Protein AF-A0A1G0XD42-F1 (afdb_monomer)

Foldseek 3Di:
DDDPPVDDDDPPCVVCVVVVHRLEAEDEDQDCPDPVNVVVCVVVCVVSVVVVHHYDYHHPVDDPPPD

Sequence (67 aa):
MVSKEPHYETNILARNFVKRKSNLMGLILRDITDEFFTEIIQGVDEITFKHGYYNIFISSHEYRTLV

Radius of gyration: 18.05 Å; Cα contacts (8 Å, |Δi|>4): 57; chains: 1; bounding box: 56×22×43 Å

Mean predicted aligned error: 8.56 Å

pLDDT: mean 82.8, std 14.55, range [42.53, 96.81]

Solvent-accessible surface area (backbone atoms only — not comparable to full-atom values): 4325 Å² total; per-residue (Å²): 142,79,83,83,63,95,77,80,75,82,57,62,65,61,54,23,55,77,67,74,4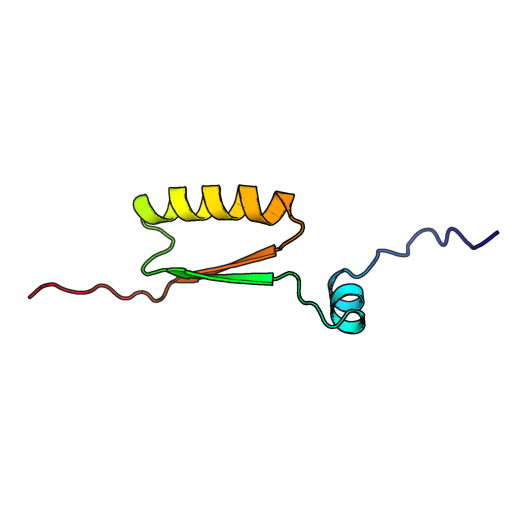2,83,50,64,46,79,46,82,40,51,46,68,82,42,73,77,44,41,58,51,51,51,56,49,49,58,56,39,46,78,73,68,33,46,79,44,82,41,60,68,70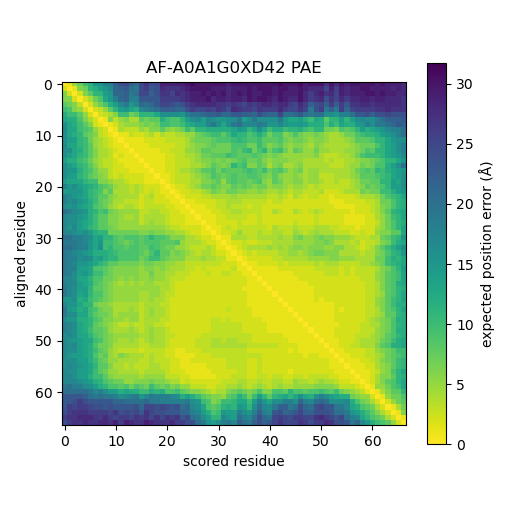,62,78,81,76,89,122

Secondary structure (DSSP, 8-state):
-----TT----HHHHHHHTT---EEEEEES-SSSHHHHHHHHHHHHHHHHTT-EEEEEE--------

Nearest PDB structures (foldseek):
  1zvv-assembly2_G-3  TM=8.704E-01  e=2.900E-03  Bacillus subtilis
  1rzr-assembly1_G  TM=8.293E-01  e=2.353E-03  Priestia megaterium
  1jft-assembly1_A-2  TM=8.833E-01  e=5.061E-03  Escherichia coli
  2pua-assembly1_A  TM=8.832E-01  e=7.169E-03  Escherichia coli
  1jfs-assembly1_A-2  TM=8.781E-01  e=8.834E-03  Escherichia coli

Structure (mmCIF, N/CA/C/O backbone):
data_AF-A0A1G0XD42-F1
#
_entry.id   AF-A0A1G0XD42-F1
#
loop_
_atom_site.group_PDB
_atom_site.id
_atom_site.type_symbol
_atom_site.label_atom_id
_atom_site.label_alt_id
_atom_site.label_comp_id
_atom_site.label_asym_id
_atom_site.label_entity_id
_atom_site.label_seq_id
_atom_site.pdbx_PDB_ins_code
_atom_site.Cartn_x
_atom_site.Cartn_y
_atom_site.Cartn_z
_atom_site.occupancy
_atom_site.B_iso_or_equiv
_atom_site.auth_seq_id
_atom_site.auth_comp_id
_atom_site.auth_asym_id
_atom_site.auth_atom_id
_atom_site.pdbx_PDB_model_num
ATOM 1 N N . MET A 1 1 ? -29.838 3.195 23.515 1.00 42.53 1 MET A N 1
ATOM 2 C CA . MET A 1 1 ? -29.400 4.606 23.532 1.00 42.53 1 MET A CA 1
ATOM 3 C C . MET A 1 1 ? -27.908 4.619 23.809 1.00 42.53 1 MET A C 1
ATOM 5 O O . MET A 1 1 ? -27.530 4.335 24.931 1.00 42.53 1 MET A O 1
ATOM 9 N N . VAL A 1 2 ? -27.063 4.861 22.809 1.00 46.38 2 VAL A N 1
ATOM 10 C CA . VAL A 1 2 ? -25.650 5.200 23.035 1.00 46.38 2 VAL A CA 1
ATOM 11 C C . VAL A 1 2 ? -25.331 6.377 22.127 1.00 46.38 2 VAL A C 1
ATOM 13 O O . VAL A 1 2 ? -25.741 6.410 20.968 1.00 46.38 2 VAL A O 1
ATOM 16 N N . SER A 1 3 ? -24.722 7.370 22.760 1.00 46.47 3 SER A N 1
ATOM 17 C CA . SER A 1 3 ? -24.508 8.737 22.317 1.00 46.47 3 SER A CA 1
ATOM 18 C C . SER A 1 3 ? -23.950 8.826 20.896 1.00 46.47 3 SER A C 1
ATOM 20 O O . SER A 1 3 ? -22.882 8.293 20.603 1.00 46.47 3 SER A O 1
ATOM 22 N N . LYS A 1 4 ? -24.661 9.546 20.022 1.00 54.12 4 LYS A N 1
ATOM 23 C CA . LYS A 1 4 ? -24.061 10.188 18.850 1.00 54.12 4 LYS A CA 1
ATOM 24 C C . LYS A 1 4 ? -23.273 11.391 19.366 1.00 54.12 4 LYS A C 1
ATOM 26 O O . LYS A 1 4 ? -23.766 12.514 19.314 1.00 54.12 4 LYS A O 1
ATOM 31 N N . GLU A 1 5 ? -22.083 11.159 19.913 1.00 63.00 5 GLU A N 1
ATOM 32 C CA . GLU A 1 5 ? -21.121 12.251 20.046 1.00 63.00 5 GLU A CA 1
ATOM 33 C C . GLU A 1 5 ? -20.752 12.699 18.627 1.00 63.00 5 GLU A C 1
ATOM 35 O O . GLU A 1 5 ? -20.340 11.860 17.821 1.00 63.00 5 GLU A O 1
ATOM 40 N N . PRO A 1 6 ? -20.943 13.977 18.265 1.00 61.38 6 PRO A N 1
ATOM 41 C CA . PRO A 1 6 ? -20.930 14.378 16.863 1.00 61.38 6 PRO A CA 1
ATOM 42 C C . PRO A 1 6 ? -19.567 14.261 16.158 1.00 61.38 6 PRO A C 1
ATOM 44 O O . PRO A 1 6 ? -19.523 14.507 14.956 1.00 61.38 6 PRO A O 1
ATOM 47 N N . HIS A 1 7 ? -18.473 13.871 16.830 1.00 60.31 7 HIS A N 1
ATOM 48 C CA . HIS A 1 7 ? -17.106 13.914 16.275 1.00 60.31 7 HIS A CA 1
ATOM 49 C C . HIS A 1 7 ? -16.251 12.655 16.530 1.00 60.31 7 HIS A C 1
ATOM 51 O O . HIS A 1 7 ? -15.025 12.726 16.460 1.00 60.31 7 HIS A O 1
ATOM 57 N N . TYR A 1 8 ? -16.846 11.490 16.816 1.00 67.88 8 TYR A N 1
ATOM 58 C CA . TYR A 1 8 ? -16.053 10.256 16.899 1.00 67.88 8 TYR A CA 1
ATOM 59 C C . TYR A 1 8 ? -15.737 9.710 15.498 1.00 67.88 8 TYR A C 1
ATOM 61 O O . TYR A 1 8 ? -16.482 8.897 14.944 1.00 67.88 8 TYR A O 1
ATOM 69 N N . GLU A 1 9 ? -14.619 10.140 14.916 1.00 74.62 9 GLU A N 1
ATOM 70 C CA . GLU A 1 9 ? -14.052 9.466 13.749 1.00 74.62 9 GLU A CA 1
ATOM 71 C C . GLU A 1 9 ? -13.335 8.183 14.179 1.00 74.62 9 GLU A C 1
ATOM 73 O O . GLU A 1 9 ? -12.465 8.170 15.054 1.00 74.62 9 GLU A O 1
ATOM 78 N N . THR A 1 10 ? -13.706 7.061 13.561 1.00 73.00 10 THR A N 1
ATOM 79 C CA . THR A 1 10 ? -13.079 5.776 13.874 1.00 73.00 10 THR A CA 1
ATOM 80 C C . THR A 1 10 ? -11.642 5.767 13.369 1.00 73.00 10 THR A C 1
ATOM 82 O O . THR A 1 10 ? -11.404 5.699 12.165 1.00 73.00 10 THR A O 1
ATOM 85 N N . ASN A 1 11 ? -10.675 5.725 14.287 1.00 83.75 11 ASN A N 1
ATOM 86 C CA . ASN A 1 11 ? -9.279 5.514 13.928 1.00 83.75 11 ASN A CA 1
ATOM 87 C C . ASN A 1 11 ? -9.078 4.071 13.428 1.00 83.75 11 ASN A C 1
ATOM 89 O O . ASN A 1 11 ? -9.030 3.107 14.202 1.00 83.75 11 ASN A O 1
ATOM 93 N N . ILE A 1 12 ? -8.966 3.927 12.107 1.00 82.50 12 ILE A N 1
ATOM 94 C CA . ILE A 1 12 ? -8.806 2.638 11.426 1.00 82.50 12 ILE A CA 1
ATOM 95 C C . ILE A 1 12 ? -7.530 1.924 11.890 1.00 82.50 12 ILE A C 1
ATOM 97 O O . ILE A 1 12 ? -7.566 0.711 12.102 1.00 82.50 12 ILE A O 1
ATOM 101 N N . LEU A 1 13 ? -6.439 2.660 12.128 1.00 81.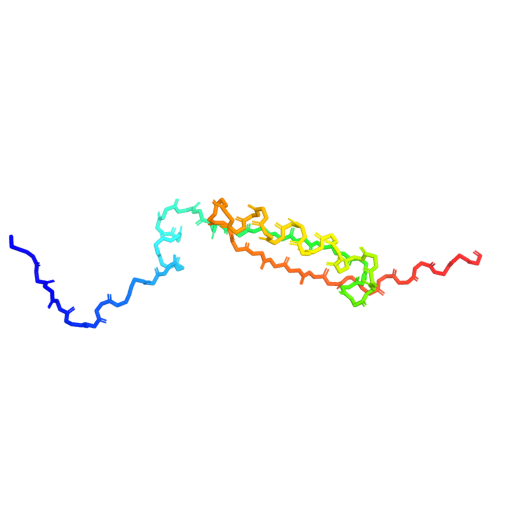94 13 LEU A N 1
ATOM 102 C CA . LEU A 1 13 ? -5.170 2.105 12.605 1.00 81.94 13 LEU A CA 1
ATOM 103 C C . LEU A 1 13 ? -5.308 1.531 14.018 1.00 81.94 13 LEU A C 1
ATOM 105 O O . LEU A 1 13 ? -4.891 0.401 14.259 1.00 81.94 13 LEU A O 1
ATOM 109 N N . ALA A 1 14 ? -5.959 2.254 14.934 1.00 84.44 14 ALA A N 1
ATOM 110 C CA . ALA A 1 14 ? -6.200 1.774 16.297 1.00 84.44 14 ALA A CA 1
ATOM 111 C C . ALA A 1 14 ? -7.095 0.522 16.309 1.00 84.44 14 ALA A C 1
ATOM 113 O O . ALA A 1 14 ? -6.817 -0.452 17.012 1.00 84.44 14 ALA A O 1
ATOM 114 N N . ARG A 1 15 ? -8.140 0.500 15.471 1.00 84.56 15 ARG A N 1
ATOM 115 C CA . ARG A 1 15 ? -9.023 -0.664 15.307 1.00 84.56 15 ARG A CA 1
ATOM 116 C C . ARG A 1 15 ? -8.265 -1.887 14.785 1.00 84.56 15 ARG A C 1
ATOM 118 O O . ARG A 1 15 ? -8.476 -2.997 15.271 1.00 84.56 15 ARG A O 1
ATOM 125 N N . ASN A 1 16 ? -7.401 -1.684 13.798 1.00 87.69 16 ASN A N 1
ATOM 126 C CA . ASN A 1 16 ? -6.552 -2.713 13.205 1.00 87.69 16 ASN A CA 1
ATOM 127 C 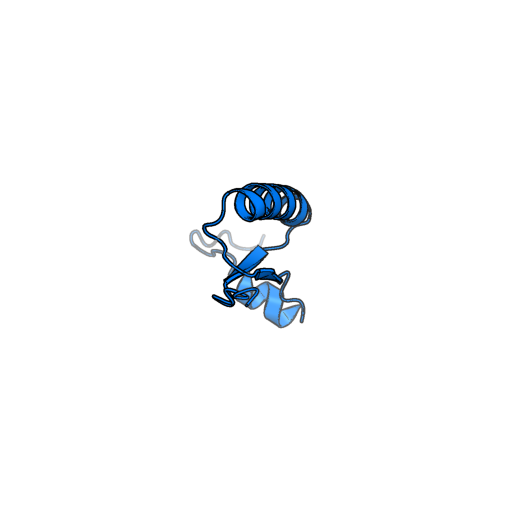C . ASN A 1 16 ? -5.511 -3.235 14.213 1.00 87.69 16 ASN A C 1
ATOM 129 O O . ASN A 1 16 ? -5.328 -4.447 14.344 1.00 87.69 16 ASN A O 1
ATOM 133 N N . PHE A 1 17 ? -4.919 -2.340 15.009 1.00 87.06 17 PHE A N 1
ATOM 134 C CA . PHE A 1 17 ? -3.978 -2.672 16.079 1.00 87.06 17 PHE A CA 1
ATOM 135 C C . PHE A 1 17 ? -4.607 -3.574 17.151 1.00 87.06 17 PHE A C 1
ATOM 137 O O . PHE A 1 17 ? -4.074 -4.644 17.441 1.00 87.06 17 PHE A O 1
ATOM 144 N N . VAL A 1 18 ? -5.789 -3.214 17.669 1.00 91.38 18 VAL A N 1
ATOM 145 C CA . VAL A 1 18 ? -6.531 -4.047 18.638 1.00 91.38 18 VAL A CA 1
ATOM 146 C C . VAL A 1 18 ? -6.884 -5.413 18.044 1.00 91.38 18 VAL A C 1
ATOM 148 O O . VAL A 1 18 ? -6.746 -6.438 18.709 1.00 91.38 18 VAL A O 1
ATOM 151 N N . LYS A 1 19 ? -7.286 -5.450 16.767 1.00 90.00 19 LYS A N 1
ATOM 152 C CA . LYS A 1 19 ? -7.574 -6.694 16.035 1.00 90.00 19 LYS A CA 1
ATOM 153 C C . LYS A 1 19 ? -6.321 -7.500 15.670 1.00 90.00 19 LYS A C 1
ATOM 155 O O . LYS A 1 19 ? -6.471 -8.588 15.118 1.00 90.00 19 LYS A O 1
ATOM 160 N N . ARG A 1 20 ? -5.115 -6.983 15.946 1.00 88.94 20 ARG A N 1
ATOM 161 C CA . ARG A 1 20 ? -3.817 -7.557 15.549 1.00 88.94 20 ARG A CA 1
ATOM 162 C C . ARG A 1 20 ? -3.741 -7.886 14.053 1.00 88.94 20 ARG A C 1
ATOM 164 O O . ARG A 1 20 ? -3.148 -8.884 13.655 1.00 88.94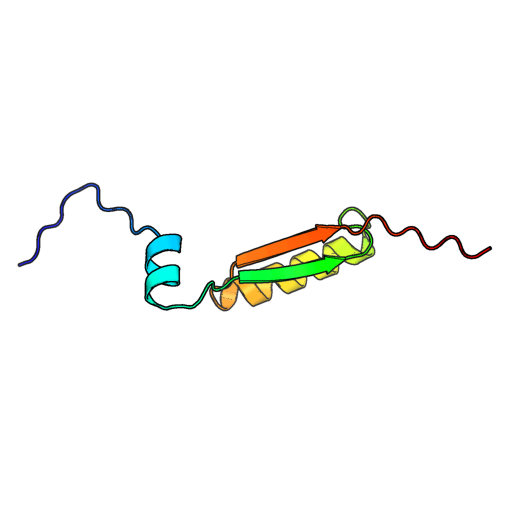 20 ARG A O 1
ATOM 171 N N . LYS A 1 21 ? -4.368 -7.056 13.218 1.00 90.31 21 LYS A N 1
ATOM 172 C CA . LYS A 1 21 ? -4.376 -7.187 11.756 1.00 90.31 21 LYS A CA 1
ATOM 173 C C . LYS A 1 21 ? -4.118 -5.822 11.146 1.00 90.31 21 LYS A C 1
ATOM 175 O O . LYS A 1 21 ? -4.905 -4.917 11.379 1.00 90.31 21 LYS A O 1
ATOM 180 N N . SER A 1 22 ? -3.056 -5.676 10.358 1.00 88.94 22 SER A N 1
ATOM 181 C CA . SER A 1 22 ? -2.727 -4.409 9.689 1.00 88.94 22 SER A CA 1
ATOM 182 C C . SER A 1 22 ? -3.684 -4.080 8.540 1.00 88.94 22 SER A C 1
ATOM 184 O O . SER A 1 22 ? -3.963 -2.906 8.310 1.00 88.94 22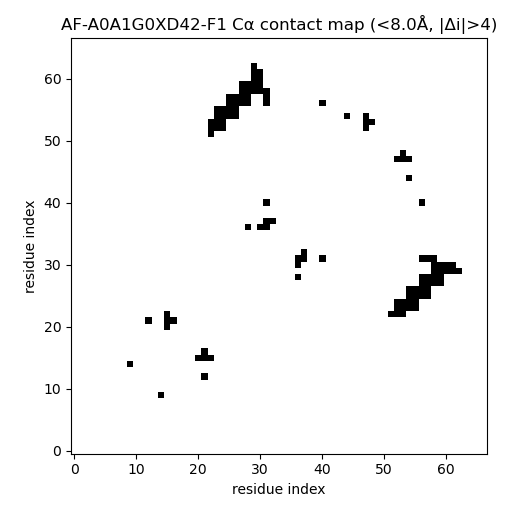 SER A O 1
ATOM 186 N N . ASN A 1 23 ? -4.198 -5.111 7.853 1.00 91.50 23 ASN A N 1
ATOM 187 C CA . ASN A 1 23 ? -4.888 -5.006 6.560 1.00 91.50 23 ASN A CA 1
ATOM 188 C C . ASN A 1 23 ? -4.050 -4.226 5.536 1.00 91.50 23 ASN A C 1
ATOM 190 O O . ASN A 1 23 ? -4.569 -3.413 4.781 1.00 91.50 23 ASN A O 1
ATOM 194 N N . LEU A 1 24 ? -2.739 -4.459 5.563 1.00 93.06 24 LEU A N 1
ATOM 195 C CA . LEU A 1 24 ? -1.752 -3.788 4.732 1.00 93.06 24 LEU A CA 1
ATOM 196 C C . LEU A 1 24 ? -1.051 -4.825 3.855 1.00 93.06 24 LEU A C 1
ATOM 198 O O . LEU A 1 24 ? -0.575 -5.832 4.382 1.00 93.06 24 LEU A O 1
ATOM 202 N N . MET A 1 25 ? -0.967 -4.577 2.553 1.00 93.88 25 MET A N 1
ATOM 203 C CA . MET A 1 25 ? -0.170 -5.361 1.614 1.00 93.88 25 MET A CA 1
ATOM 204 C C . MET A 1 25 ? 0.992 -4.526 1.085 1.00 93.88 25 MET A C 1
ATOM 206 O O . MET A 1 25 ? 0.799 -3.430 0.575 1.00 93.88 25 MET A O 1
ATOM 210 N N . GLY A 1 26 ? 2.214 -5.034 1.241 1.00 92.75 26 GLY A N 1
ATOM 211 C CA . GLY A 1 26 ? 3.418 -4.404 0.707 1.00 92.75 26 GLY A CA 1
ATOM 212 C C . GLY A 1 26 ? 3.827 -5.059 -0.607 1.00 92.75 26 GLY A C 1
ATOM 213 O O . GLY A 1 26 ? 3.984 -6.278 -0.648 1.00 92.75 26 GLY A O 1
ATOM 214 N N . LEU A 1 27 ? 4.028 -4.260 -1.651 1.00 92.25 27 LEU A N 1
ATOM 215 C CA . LEU A 1 27 ? 4.550 -4.697 -2.940 1.00 92.25 27 LEU A CA 1
ATOM 216 C C . LEU A 1 27 ? 5.877 -3.982 -3.214 1.00 92.25 27 LEU A C 1
ATOM 218 O O . LEU A 1 27 ? 5.928 -2.756 -3.309 1.00 92.25 27 LEU A O 1
ATOM 222 N N . ILE A 1 28 ? 6.954 -4.761 -3.325 1.00 91.62 28 ILE A N 1
ATOM 223 C CA . ILE A 1 28 ? 8.286 -4.259 -3.672 1.00 91.62 28 ILE A CA 1
ATOM 224 C C . ILE A 1 28 ? 8.507 -4.525 -5.157 1.00 91.62 28 ILE A C 1
ATOM 226 O O . ILE A 1 28 ? 8.423 -5.667 -5.609 1.00 91.62 28 ILE A O 1
ATOM 230 N N . LEU A 1 29 ? 8.772 -3.462 -5.903 1.00 88.50 29 LEU A N 1
ATOM 231 C CA . LEU A 1 29 ? 8.944 -3.455 -7.349 1.00 88.50 29 LEU A CA 1
ATOM 232 C C . LEU A 1 29 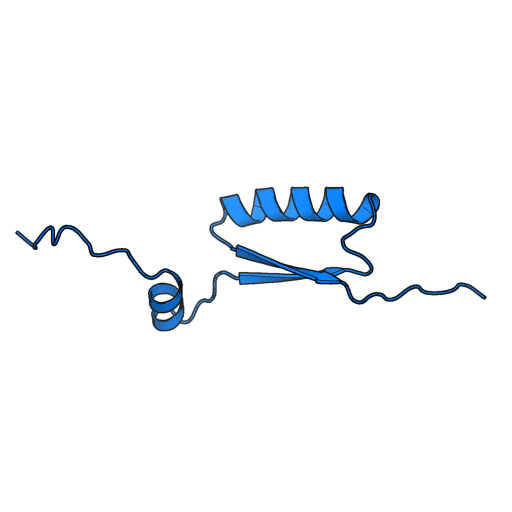? 10.305 -2.870 -7.702 1.00 88.50 29 LEU A C 1
ATOM 234 O O . LEU A 1 29 ? 10.928 -2.185 -6.895 1.00 88.50 29 LEU A O 1
ATOM 238 N N . ARG A 1 30 ? 10.761 -3.134 -8.925 1.00 86.06 30 ARG A N 1
ATOM 239 C CA . ARG A 1 30 ? 12.044 -2.620 -9.410 1.00 86.06 30 ARG A CA 1
ATOM 240 C C . ARG A 1 30 ? 12.021 -1.102 -9.562 1.00 86.06 30 ARG A C 1
ATOM 242 O O . ARG A 1 30 ? 12.918 -0.426 -9.070 1.00 86.06 30 ARG A O 1
ATOM 249 N N . ASP A 1 31 ? 10.994 -0.609 -10.243 1.00 85.31 31 ASP A N 1
ATOM 250 C CA . ASP A 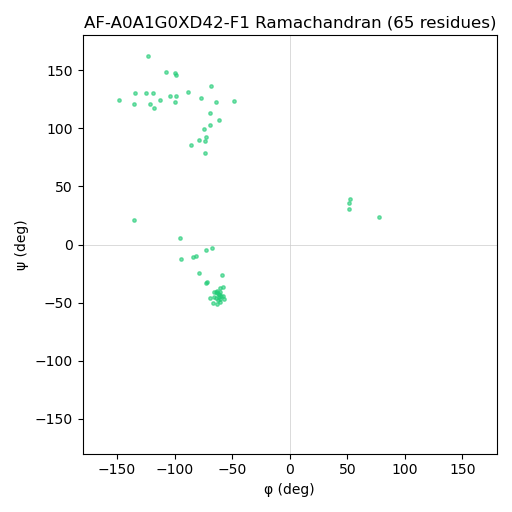1 31 ? 10.727 0.807 -10.448 1.00 85.31 31 ASP A CA 1
ATOM 251 C C . ASP A 1 31 ? 9.211 0.998 -10.529 1.00 85.31 31 ASP A C 1
ATOM 253 O O . ASP A 1 31 ? 8.541 0.334 -11.313 1.00 85.31 31 ASP A O 1
ATOM 257 N N . ILE A 1 32 ? 8.655 1.862 -9.684 1.00 85.12 32 ILE A N 1
ATOM 258 C CA . ILE A 1 32 ? 7.210 2.139 -9.667 1.00 85.12 32 ILE A CA 1
ATOM 259 C C . ILE A 1 32 ? 6.792 3.136 -10.753 1.00 85.12 32 ILE A C 1
ATOM 261 O O . ILE A 1 32 ? 5.601 3.353 -10.943 1.00 85.12 32 ILE A O 1
ATOM 265 N N . THR A 1 33 ? 7.760 3.774 -11.417 1.00 83.12 33 THR A N 1
ATOM 266 C CA . THR A 1 33 ? 7.523 4.781 -12.459 1.00 83.12 33 THR A CA 1
ATOM 267 C C . THR A 1 33 ? 7.540 4.197 -13.869 1.00 83.12 33 THR A C 1
ATOM 269 O O . THR A 1 33 ? 7.105 4.857 -14.808 1.00 83.12 33 THR A O 1
ATOM 272 N N . ASP A 1 34 ? 8.009 2.957 -14.017 1.00 86.06 34 ASP A N 1
ATOM 273 C CA . ASP A 1 34 ? 7.991 2.234 -15.284 1.00 86.06 34 ASP A CA 1
ATOM 274 C C . ASP A 1 34 ? 6.542 1.893 -15.683 1.00 86.06 34 ASP A C 1
ATOM 276 O O . ASP A 1 34 ? 5.727 1.456 -14.855 1.00 86.06 34 ASP A O 1
ATOM 280 N N . GLU A 1 35 ? 6.210 2.093 -16.960 1.00 86.12 35 GLU A N 1
ATOM 281 C CA . GLU A 1 35 ? 4.866 1.861 -17.500 1.00 86.12 35 GLU A CA 1
ATOM 282 C C . GLU A 1 35 ? 4.402 0.412 -17.288 1.00 86.12 35 GLU A C 1
ATOM 284 O O . GLU A 1 35 ? 3.245 0.187 -16.930 1.00 86.12 35 GLU A O 1
ATOM 289 N N . PHE A 1 36 ? 5.308 -0.569 -17.395 1.00 86.69 36 PHE A N 1
ATOM 290 C CA . PHE A 1 36 ? 4.987 -1.982 -17.175 1.00 86.69 36 PHE A CA 1
ATOM 291 C C . PHE A 1 36 ? 4.497 -2.242 -15.746 1.00 86.69 36 PHE A C 1
ATOM 293 O O . PHE A 1 36 ? 3.535 -2.980 -15.525 1.00 86.69 36 PHE A O 1
ATOM 300 N N . PHE A 1 37 ? 5.147 -1.634 -14.752 1.00 88.56 37 PHE A N 1
ATOM 301 C CA . PHE A 1 37 ? 4.769 -1.816 -13.353 1.00 88.56 37 PHE A CA 1
ATOM 302 C C . PHE A 1 37 ? 3.547 -0.985 -12.963 1.00 88.56 37 PHE A C 1
ATOM 304 O O . PHE A 1 37 ? 2.825 -1.381 -12.049 1.00 88.56 37 PHE A O 1
ATOM 311 N N . THR A 1 38 ? 3.266 0.110 -13.670 1.00 89.88 38 THR A N 1
ATOM 312 C CA . THR A 1 38 ? 2.096 0.959 -13.410 1.00 89.88 38 THR A CA 1
ATOM 313 C C . THR A 1 38 ? 0.782 0.196 -13.603 1.00 89.88 38 THR A C 1
ATOM 315 O O . THR A 1 38 ? -0.084 0.255 -12.729 1.00 89.88 38 THR A O 1
ATOM 318 N N . GLU A 1 39 ? 0.638 -0.581 -14.683 1.00 91.75 39 GLU A N 1
ATOM 319 C CA . GLU A 1 39 ? -0.563 -1.408 -14.903 1.00 91.75 39 GLU A CA 1
ATOM 320 C C . GLU A 1 39 ? -0.731 -2.479 -13.814 1.00 91.75 39 GLU A C 1
ATOM 322 O O . GLU A 1 39 ? -1.834 -2.716 -13.315 1.00 91.75 39 GLU A O 1
ATOM 327 N N . ILE A 1 40 ? 0.378 -3.094 -13.388 1.00 92.12 40 ILE A N 1
ATOM 328 C CA . ILE A 1 40 ? 0.380 -4.091 -12.310 1.00 92.12 40 ILE A CA 1
ATOM 329 C C . ILE A 1 40 ? -0.056 -3.450 -10.989 1.00 92.12 40 ILE A C 1
ATOM 331 O O . ILE A 1 40 ? -0.900 -4.010 -10.289 1.00 92.12 40 ILE A O 1
ATOM 335 N N . ILE A 1 41 ? 0.491 -2.279 -10.650 1.00 94.19 41 ILE A N 1
ATOM 336 C CA . ILE A 1 41 ? 0.127 -1.516 -9.449 1.00 94.19 41 ILE A CA 1
ATOM 337 C C . ILE A 1 41 ? -1.372 -1.218 -9.452 1.00 94.19 41 ILE A C 1
ATOM 339 O O . ILE A 1 41 ? -2.028 -1.472 -8.446 1.00 94.19 41 ILE A O 1
ATOM 343 N N . GLN A 1 42 ? -1.922 -0.746 -10.573 1.00 94.19 42 GLN A N 1
ATOM 344 C CA . GLN A 1 42 ? -3.350 -0.439 -10.696 1.00 94.19 42 GLN A CA 1
ATOM 345 C C . GLN A 1 42 ? -4.229 -1.678 -10.502 1.00 94.19 42 GLN A C 1
ATOM 347 O O . GLN A 1 42 ? -5.180 -1.641 -9.722 1.00 94.19 42 GLN A O 1
ATOM 352 N N . GLY A 1 43 ? -3.897 -2.790 -11.166 1.00 94.75 43 GLY A N 1
ATOM 353 C CA . GLY A 1 43 ? -4.662 -4.032 -11.042 1.00 94.75 43 GLY A CA 1
ATOM 354 C C . GLY A 1 43 ? -4.615 -4.612 -9.627 1.00 94.75 43 GLY A C 1
ATOM 355 O O . GLY A 1 43 ? -5.635 -5.059 -9.099 1.00 94.75 43 GLY A O 1
ATOM 356 N N . VAL A 1 44 ? -3.445 -4.569 -8.982 1.00 95.12 44 VAL A N 1
ATOM 357 C CA . VAL A 1 44 ? -3.308 -4.961 -7.574 1.00 95.12 44 VAL A CA 1
ATOM 358 C C . VAL A 1 44 ? -4.141 -4.034 -6.694 1.00 95.12 44 VAL A C 1
ATOM 360 O O . VAL A 1 44 ? -4.950 -4.533 -5.918 1.00 95.12 44 VAL A O 1
ATOM 363 N N . ASP A 1 45 ? -3.997 -2.716 -6.838 1.00 95.31 45 ASP A N 1
ATOM 364 C CA . ASP A 1 45 ? -4.688 -1.733 -6.001 1.00 95.31 45 ASP A CA 1
ATOM 365 C C . ASP A 1 45 ? -6.211 -1.885 -6.063 1.00 95.31 45 ASP A C 1
ATOM 367 O O . ASP A 1 45 ? -6.871 -1.958 -5.026 1.00 95.31 45 ASP A O 1
ATOM 371 N N . GLU A 1 46 ? -6.767 -2.063 -7.263 1.00 96.81 46 GLU A N 1
ATOM 372 C CA . GLU A 1 46 ? -8.202 -2.264 -7.453 1.00 96.81 46 GLU A CA 1
ATOM 373 C C . GLU A 1 46 ? -8.711 -3.522 -6.730 1.00 96.81 46 GLU A C 1
ATOM 375 O O . GLU A 1 46 ? -9.742 -3.495 -6.044 1.00 96.81 46 GLU A O 1
ATOM 380 N N . ILE A 1 47 ? -8.006 -4.647 -6.876 1.00 96.38 47 ILE A N 1
ATOM 381 C CA . ILE A 1 47 ? -8.423 -5.915 -6.275 1.00 96.38 47 ILE A CA 1
ATOM 382 C C . ILE A 1 47 ? -8.283 -5.861 -4.760 1.00 96.38 47 ILE A C 1
ATOM 384 O O . ILE A 1 47 ? -9.201 -6.265 -4.045 1.00 96.38 47 ILE A O 1
ATOM 388 N N . THR A 1 48 ? -7.167 -5.371 -4.236 1.00 95.25 48 THR A N 1
ATOM 389 C CA . THR A 1 48 ? -6.921 -5.386 -2.794 1.00 95.25 48 THR A CA 1
ATOM 390 C C . THR A 1 48 ? -7.787 -4.368 -2.054 1.00 95.25 48 THR A C 1
ATOM 392 O O . THR A 1 48 ? -8.293 -4.685 -0.970 1.00 95.25 48 THR A O 1
ATOM 395 N N . PHE A 1 49 ? -8.084 -3.222 -2.676 1.00 93.94 49 PHE A N 1
ATOM 396 C CA . PHE A 1 49 ? -9.039 -2.246 -2.157 1.00 93.94 49 PHE A CA 1
ATOM 397 C C . PHE A 1 49 ? -10.437 -2.853 -1.991 1.00 93.94 49 PHE A C 1
ATOM 399 O O . PHE A 1 49 ? -11.046 -2.723 -0.926 1.00 93.94 49 PHE A O 1
ATOM 406 N N . LYS A 1 50 ? -10.921 -3.616 -2.986 1.00 95.62 50 LYS A N 1
ATOM 407 C CA . LYS A 1 50 ? -12.209 -4.339 -2.902 1.00 95.62 50 LYS A CA 1
ATOM 408 C C . LYS A 1 50 ? -12.269 -5.329 -1.734 1.00 95.62 50 LYS A C 1
ATOM 410 O O . LYS A 1 50 ? -13.352 -5.605 -1.225 1.00 95.62 50 LYS A O 1
ATOM 415 N N . HIS A 1 51 ? -11.123 -5.837 -1.283 1.00 94.12 51 HIS A N 1
ATOM 416 C CA . HIS A 1 51 ? -11.020 -6.765 -0.154 1.00 94.12 51 HIS A CA 1
ATOM 417 C C . HIS A 1 51 ? -10.720 -6.069 1.188 1.00 94.12 51 HIS A C 1
ATOM 419 O O . HIS A 1 51 ? -10.535 -6.744 2.201 1.00 94.12 51 HIS A O 1
ATOM 425 N N . GLY A 1 52 ? -10.700 -4.731 1.226 1.00 91.00 52 GLY A N 1
ATOM 426 C CA . GLY A 1 52 ? -10.489 -3.952 2.449 1.00 91.00 52 GLY A CA 1
ATOM 427 C C . GLY A 1 52 ? -9.031 -3.880 2.906 1.00 91.00 52 GLY A C 1
ATOM 428 O O . GLY A 1 52 ? -8.778 -3.663 4.095 1.00 91.00 52 GLY A O 1
ATOM 429 N N . TYR A 1 53 ? -8.087 -4.074 1.984 1.00 93.62 53 TYR A N 1
ATOM 430 C CA . TYR A 1 53 ? -6.662 -3.896 2.230 1.00 93.62 53 TYR A CA 1
ATOM 431 C C . TYR A 1 53 ? -6.179 -2.539 1.716 1.00 93.62 53 TYR A C 1
ATOM 433 O O . TYR A 1 53 ? -6.662 -2.029 0.709 1.00 93.62 53 TYR A O 1
ATOM 441 N N . TYR A 1 54 ? -5.190 -1.986 2.409 1.00 91.94 54 TYR A N 1
ATOM 442 C CA . TYR A 1 54 ? -4.391 -0.852 1.962 1.00 91.94 54 TYR A CA 1
ATOM 443 C C . TYR A 1 54 ? -3.072 -1.359 1.385 1.00 91.94 54 TYR A C 1
ATOM 445 O O . TYR A 1 54 ? -2.516 -2.329 1.903 1.00 91.94 54 TYR A O 1
ATOM 453 N N . ASN A 1 55 ? -2.543 -0.694 0.360 1.00 93.88 55 ASN A N 1
ATOM 454 C CA . ASN A 1 55 ? -1.280 -1.087 -0.259 1.00 93.88 55 ASN A CA 1
ATOM 455 C C . ASN A 1 55 ? -0.147 -0.120 0.086 1.00 93.88 55 ASN A C 1
ATOM 457 O O . ASN A 1 55 ? -0.360 1.079 0.256 1.00 93.88 55 ASN A O 1
ATOM 461 N N . ILE A 1 56 ? 1.069 -0.652 0.153 1.00 94.50 56 ILE A N 1
ATOM 462 C CA . ILE A 1 56 ? 2.316 0.110 0.141 1.00 94.50 56 ILE A CA 1
ATOM 463 C C . ILE A 1 56 ? 3.131 -0.378 -1.046 1.00 94.50 56 ILE A C 1
ATOM 465 O O . ILE A 1 56 ? 3.485 -1.554 -1.105 1.00 94.50 56 ILE A O 1
ATOM 469 N N . PHE A 1 57 ? 3.460 0.530 -1.958 1.00 93.25 57 PHE A N 1
ATOM 470 C CA . PHE A 1 57 ? 4.323 0.253 -3.101 1.00 93.25 57 PHE A CA 1
ATOM 471 C C . PHE A 1 57 ? 5.712 0.836 -2.839 1.00 93.25 57 PHE A C 1
ATOM 473 O O . PHE A 1 57 ? 5.837 2.006 -2.479 1.00 93.25 57 PHE A O 1
ATOM 480 N N . ILE A 1 58 ? 6.752 0.017 -2.990 1.00 92.12 58 ILE A N 1
ATOM 481 C CA . ILE A 1 58 ? 8.148 0.409 -2.762 1.00 92.12 58 ILE A CA 1
ATOM 482 C C . ILE A 1 58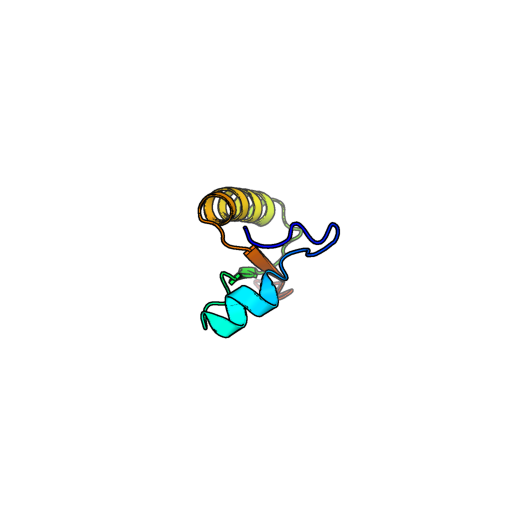 ? 8.945 0.111 -4.025 1.00 92.12 58 ILE A C 1
ATOM 484 O O . ILE A 1 58 ? 8.891 -1.002 -4.540 1.00 92.12 58 ILE A O 1
ATOM 488 N N . SER A 1 59 ? 9.713 1.093 -4.488 1.00 90.38 59 SER A N 1
ATOM 489 C CA . SER A 1 59 ? 10.710 0.910 -5.543 1.00 90.38 59 SER A CA 1
ATOM 490 C C . SER A 1 59 ? 12.053 0.504 -4.937 1.00 90.38 59 SER A C 1
ATOM 492 O O . SER A 1 59 ? 12.522 1.158 -4.003 1.00 90.38 59 SER A O 1
ATOM 494 N N . SER A 1 60 ? 12.691 -0.541 -5.465 1.00 87.50 60 SER A N 1
ATOM 495 C CA . SER A 1 60 ? 14.058 -0.923 -5.093 1.00 87.50 60 SER A CA 1
ATOM 496 C C . SER A 1 60 ? 15.132 -0.154 -5.868 1.00 87.50 60 SER A C 1
ATOM 498 O O . SER A 1 60 ? 16.302 -0.238 -5.501 1.00 87.50 60 SER A O 1
ATOM 500 N N . HIS A 1 61 ? 14.756 0.592 -6.917 1.00 80.31 61 HIS A N 1
ATOM 501 C CA . HIS A 1 61 ? 15.673 1.283 -7.836 1.00 80.31 61 HIS A CA 1
ATOM 502 C C . HIS A 1 61 ? 16.776 0.369 -8.404 1.00 80.31 61 HIS A C 1
ATOM 504 O O . HIS A 1 61 ? 17.890 0.808 -8.696 1.00 80.31 61 HIS A O 1
ATOM 510 N N . GLU A 1 62 ? 16.483 -0.923 -8.560 1.00 72.44 62 GLU A N 1
ATOM 511 C CA . GLU A 1 62 ? 17.452 -1.902 -9.043 1.00 72.44 62 GLU A CA 1
ATOM 512 C C . GLU A 1 62 ? 17.465 -1.940 -10.578 1.00 72.44 62 GLU A C 1
ATOM 514 O O . GLU A 1 62 ? 16.808 -2.767 -11.213 1.00 72.44 62 GLU A O 1
ATOM 519 N N . TYR A 1 63 ? 18.238 -1.056 -11.210 1.00 66.19 63 TYR A N 1
ATOM 520 C CA . TYR A 1 63 ? 18.544 -1.195 -12.634 1.00 66.19 63 TYR A CA 1
ATOM 521 C C . TYR A 1 63 ? 19.564 -2.319 -12.808 1.00 66.19 63 TYR A C 1
ATOM 523 O O . TYR A 1 63 ? 20.764 -2.133 -12.603 1.00 66.19 63 TYR A O 1
ATOM 531 N N . ARG A 1 64 ? 19.102 -3.516 -13.181 1.00 63.78 64 ARG A N 1
ATOM 532 C CA . ARG A 1 64 ? 20.016 -4.592 -13.565 1.00 63.78 64 ARG A CA 1
ATOM 533 C C . ARG A 1 64 ? 20.598 -4.258 -14.936 1.00 63.78 64 ARG A C 1
ATOM 535 O O . ARG A 1 64 ? 19.998 -4.576 -15.960 1.00 63.78 64 ARG A O 1
ATOM 542 N N . THR A 1 65 ? 21.752 -3.596 -14.950 1.00 52.91 65 THR A N 1
ATOM 543 C CA . THR A 1 65 ? 22.570 -3.449 -16.154 1.00 52.91 65 THR A CA 1
ATOM 544 C C . THR A 1 65 ? 22.977 -4.849 -16.596 1.00 52.91 65 THR A C 1
ATOM 546 O O . THR A 1 65 ? 23.779 -5.509 -15.939 1.00 52.91 65 THR A O 1
ATOM 549 N N . LEU A 1 66 ? 22.376 -5.332 -17.681 1.00 54.31 66 LEU A N 1
ATOM 550 C CA . LEU A 1 66 ? 22.894 -6.479 -18.414 1.00 54.31 66 LEU A CA 1
ATOM 551 C C . LEU A 1 66 ? 24.132 -5.987 -19.172 1.00 54.31 66 LEU A C 1
ATOM 553 O O . LEU A 1 66 ? 24.016 -5.479 -20.285 1.00 54.31 66 LEU A O 1
ATOM 557 N N . VAL A 1 67 ? 25.289 -6.070 -18.518 1.00 48.03 67 VAL A N 1
ATOM 558 C CA . VAL A 1 67 ? 26.610 -6.084 -19.161 1.00 48.03 67 VAL A CA 1
ATOM 559 C C . VAL A 1 67 ? 27.200 -7.475 -19.044 1.00 48.03 67 VAL A C 1
ATOM 561 O O . VAL A 1 67 ? 27.021 -8.095 -17.970 1.00 48.03 67 VAL A O 1
#